Protein AF-A0AAC9NQL3-F1 (afdb_monomer)

Solvent-accessible surface area (backbone atoms only — not comparable to full-atom values): 7525 Å² total; per-residue (Å²): 108,69,46,37,51,50,17,31,51,52,12,33,59,55,26,59,35,86,86,59,52,66,35,60,54,32,34,53,53,10,52,53,28,34,52,53,14,50,46,35,60,66,48,45,61,76,47,61,67,71,60,24,43,52,47,30,54,54,48,52,54,40,46,38,38,24,41,48,29,20,49,53,27,19,50,56,29,29,45,67,63,67,70,52,93,69,80,57,70,66,57,55,50,50,44,51,60,34,38,56,57,32,54,49,45,68,77,28,45,55,37,83,81,84,37,102,52,75,59,57,40,60,58,28,31,47,52,52,18,52,49,29,36,55,45,10,51,49,30,35,50,54,13,52,56,48,56,78,74,106

Foldseek 3Di:
DVLLVVLLVLLQVQLQDPVPDPLNVLLVLLVVLLVVLCCLLPPVLVDDQVSLVVCLAPVLVSLLSNLQNNLVNNVVNNCVNVVDPDDDVLSVLSNCLSNVVSVCSVCDLSYPDVDPDHDRSSVSSNVSSVSSNVSSVSSNVSSVVSVVVD

Sequence (150 aa):
MLTAFIGGITGYVFGNNEQLKFYKLLNLFGLLYDFIAVILLSYVILVKTNIQNTVAHYLSLSFVTFTTMFPASFHMSFSLSSGKSQLESSIYAFILISIAPAIYVYTSPVLEPLSFKSYSPSTRIKILGTLLLLVGFAFQIVAAVSDLGS

pLDDT: mean 77.95, std 8.88, range [50.41, 91.81]

Organism: NCBI:txid314275

Secondary structure (DSSP, 8-state):
-HHHHHHHHHHHHHHT-TTS-HHHHHHHHHHHHHHHHHHHHHTGGGS-HHHHHHHHHHHHHHHHHHHHHHHHHHHHHHHHHH--SS--HHHHHHHHHHHHHHHHHHHSTTSTTTSSS---HHHHHHHHHHHHHHHHHHHHHHHHHHHHT-

Radius of gyration: 16.12 Å; Cα contacts (8 Å, |Δi|>4): 188; chains: 1; bounding box: 39×26×45 Å

Nearest PDB structures (foldseek):
  4u9l-assembly1_A  TM=3.109E-01  e=3.561E+00  Thermus thermophilus HB8
  7p5j-assembly1_B  TM=3.361E-01  e=7.635E+00  Homo sapiens

Structure (mmCIF, N/CA/C/O backbone):
data_AF-A0AAC9NQL3-F1
#
_entry.id   AF-A0AAC9NQL3-F1
#
loop_
_atom_site.group_PDB
_atom_site.id
_atom_site.type_symbol
_atom_site.label_atom_id
_atom_site.label_alt_id
_atom_site.label_comp_id
_atom_site.label_asym_id
_atom_site.label_entity_id
_atom_site.label_seq_id
_atom_site.pdbx_PDB_ins_code
_atom_site.Cartn_x
_atom_site.Cartn_y
_atom_site.Cartn_z
_atom_site.occupancy
_atom_site.B_iso_or_equiv
_atom_site.auth_seq_id
_atom_site.auth_comp_id
_atom_site.auth_asym_id
_atom_site.auth_atom_id
_atom_site.pdbx_PDB_model_num
ATOM 1 N N . MET A 1 1 ? 8.827 1.258 12.756 1.00 61.03 1 MET A N 1
ATOM 2 C CA . MET A 1 1 ? 10.187 0.827 12.353 1.00 61.03 1 MET A CA 1
ATOM 3 C C . MET A 1 1 ? 10.167 -0.450 11.522 1.00 61.03 1 MET A C 1
ATOM 5 O O . MET A 1 1 ? 10.647 -0.395 10.401 1.00 61.03 1 MET A O 1
ATOM 9 N N . LEU A 1 2 ? 9.563 -1.552 11.991 1.00 80.56 2 LEU A N 1
ATOM 10 C CA . LEU A 1 2 ? 9.506 -2.808 11.223 1.00 80.56 2 LEU A CA 1
ATOM 11 C C . LEU A 1 2 ? 8.867 -2.644 9.831 1.00 80.56 2 LEU A C 1
ATOM 13 O O . LEU A 1 2 ? 9.442 -3.066 8.839 1.00 80.56 2 LEU A O 1
ATOM 17 N N . THR A 1 3 ? 7.725 -1.962 9.731 1.00 80.31 3 THR A N 1
ATOM 18 C CA . THR A 1 3 ? 7.033 -1.737 8.450 1.00 80.31 3 THR A CA 1
ATOM 19 C C . THR A 1 3 ? 7.823 -0.870 7.475 1.00 80.31 3 THR A C 1
ATOM 21 O O . THR A 1 3 ? 7.790 -1.117 6.274 1.00 80.31 3 THR A O 1
ATOM 24 N N . ALA A 1 4 ? 8.564 0.116 7.988 1.00 77.69 4 ALA A N 1
ATOM 25 C CA . ALA A 1 4 ? 9.455 0.944 7.176 1.00 77.69 4 ALA A CA 1
ATOM 26 C C . ALA A 1 4 ? 10.618 0.118 6.624 1.00 77.69 4 ALA A C 1
ATOM 28 O O . ALA A 1 4 ? 10.931 0.210 5.444 1.00 77.69 4 ALA A O 1
ATOM 29 N N . PHE A 1 5 ? 11.212 -0.726 7.469 1.00 81.81 5 PHE A N 1
ATOM 30 C CA . PHE A 1 5 ? 12.289 -1.630 7.082 1.00 81.81 5 PHE A CA 1
ATOM 31 C C . PHE A 1 5 ? 11.827 -2.650 6.034 1.00 81.81 5 PHE A C 1
ATOM 33 O O . PHE A 1 5 ? 12.489 -2.817 5.014 1.00 81.81 5 PHE A O 1
ATOM 40 N N . ILE A 1 6 ? 10.652 -3.263 6.231 1.00 83.19 6 ILE A N 1
ATOM 41 C CA . ILE A 1 6 ? 10.045 -4.179 5.254 1.00 83.19 6 ILE A CA 1
ATOM 42 C C . ILE A 1 6 ? 9.778 -3.450 3.936 1.00 83.19 6 ILE A C 1
ATOM 44 O O . ILE A 1 6 ? 10.190 -3.944 2.891 1.00 83.19 6 ILE A O 1
ATOM 48 N N . GLY A 1 7 ? 9.137 -2.276 3.967 1.00 80.38 7 GLY A N 1
ATOM 49 C CA . GLY A 1 7 ? 8.884 -1.475 2.766 1.00 80.38 7 GLY A CA 1
ATOM 50 C C . GLY A 1 7 ? 10.174 -1.114 2.030 1.00 80.38 7 GLY A C 1
ATOM 51 O O . GLY A 1 7 ? 10.245 -1.273 0.814 1.00 80.38 7 GLY A O 1
ATOM 52 N N . GLY A 1 8 ? 11.213 -0.728 2.772 1.00 81.56 8 GLY A N 1
ATOM 53 C CA . GLY A 1 8 ? 12.511 -0.361 2.217 1.00 81.56 8 GLY A CA 1
ATOM 54 C C . GLY A 1 8 ? 13.243 -1.524 1.549 1.00 81.56 8 GLY A C 1
ATOM 55 O O . GLY A 1 8 ? 13.656 -1.407 0.397 1.00 81.56 8 GLY A O 1
ATOM 56 N N . ILE A 1 9 ? 13.344 -2.673 2.228 1.00 84.38 9 ILE A N 1
ATOM 57 C CA . ILE A 1 9 ? 13.949 -3.885 1.649 1.00 84.38 9 ILE A CA 1
ATOM 58 C C . ILE A 1 9 ? 13.158 -4.348 0.433 1.00 84.38 9 ILE A C 1
ATOM 60 O O . ILE A 1 9 ? 13.745 -4.648 -0.602 1.00 84.38 9 ILE A O 1
ATOM 64 N N . THR A 1 10 ? 11.831 -4.388 0.548 1.00 81.88 10 THR A N 1
ATOM 65 C CA . THR A 1 10 ? 10.953 -4.821 -0.541 1.00 81.88 10 THR A CA 1
ATOM 66 C C . THR A 1 10 ? 11.162 -3.924 -1.761 1.00 81.88 10 THR A C 1
ATOM 68 O O . THR A 1 10 ? 11.417 -4.426 -2.851 1.00 81.88 10 THR A O 1
ATOM 71 N N . GLY A 1 11 ? 11.155 -2.600 -1.576 1.00 80.62 11 GLY A N 1
ATOM 72 C CA . GLY A 1 11 ? 11.405 -1.643 -2.652 1.00 80.62 11 GLY A CA 1
ATOM 73 C C . GLY A 1 11 ? 12.778 -1.835 -3.293 1.00 80.62 11 GLY A C 1
ATOM 74 O O . GLY A 1 11 ? 12.870 -1.929 -4.513 1.00 80.62 11 GLY A O 1
ATOM 75 N N . TYR A 1 12 ? 13.828 -1.983 -2.483 1.00 83.06 12 TYR A N 1
ATOM 76 C CA . TYR A 1 12 ? 15.190 -2.204 -2.971 1.00 83.06 12 TYR A CA 1
ATOM 77 C C . TYR A 1 12 ? 15.328 -3.493 -3.797 1.00 83.06 12 TYR A C 1
ATOM 79 O O . TYR A 1 12 ? 15.828 -3.477 -4.920 1.00 83.06 12 TYR A O 1
ATOM 87 N N . VAL A 1 13 ? 14.835 -4.620 -3.274 1.00 83.81 13 VAL A N 1
ATOM 88 C CA . VAL A 1 13 ? 14.911 -5.918 -3.962 1.00 83.81 13 VAL A CA 1
ATOM 89 C C . VAL A 1 13 ? 14.164 -5.877 -5.293 1.00 83.81 13 VAL A C 1
ATOM 91 O O . VAL A 1 13 ? 14.688 -6.346 -6.303 1.00 83.81 13 VAL A O 1
ATOM 94 N N . PHE A 1 14 ? 12.963 -5.295 -5.318 1.00 77.50 14 PHE A N 1
ATOM 95 C CA . PHE A 1 14 ? 12.171 -5.223 -6.542 1.00 77.50 14 PHE A CA 1
ATOM 96 C C . PHE A 1 14 ? 12.712 -4.213 -7.557 1.00 77.50 14 PHE A C 1
ATOM 98 O O . PHE A 1 14 ? 12.653 -4.490 -8.750 1.00 77.50 14 PHE A O 1
ATOM 105 N N . GLY A 1 15 ? 13.276 -3.083 -7.122 1.00 75.06 15 GLY A N 1
ATOM 106 C CA . GLY A 1 15 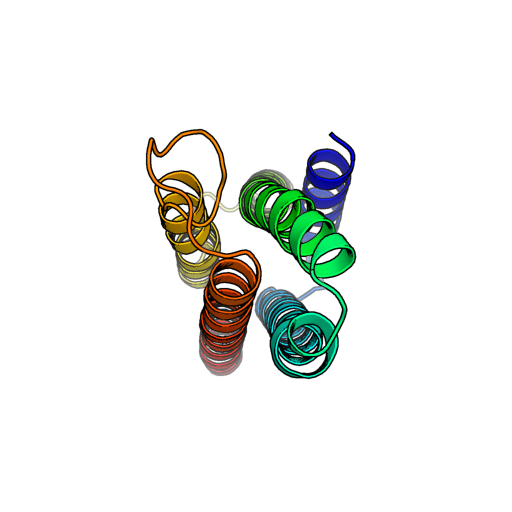? 13.873 -2.104 -8.036 1.00 75.06 15 GLY A CA 1
ATOM 107 C C . GLY A 1 15 ? 15.175 -2.586 -8.689 1.00 75.06 15 GLY A C 1
ATOM 108 O O . GLY A 1 15 ? 15.530 -2.114 -9.765 1.00 75.06 15 GLY A O 1
ATOM 109 N N . ASN A 1 16 ? 15.865 -3.562 -8.092 1.00 77.44 16 ASN A N 1
ATOM 110 C CA . ASN A 1 16 ? 17.045 -4.200 -8.693 1.00 77.44 16 ASN A CA 1
ATOM 111 C C . ASN A 1 16 ? 16.718 -5.372 -9.626 1.00 77.44 16 ASN A C 1
ATOM 113 O O . ASN A 1 16 ? 17.619 -5.903 -10.272 1.00 77.44 16 ASN A O 1
ATOM 117 N N . ASN A 1 17 ? 15.461 -5.813 -9.691 1.00 75.62 17 ASN A N 1
ATOM 118 C CA . ASN A 1 17 ? 15.088 -6.966 -10.497 1.00 75.62 17 ASN A CA 1
ATOM 119 C C . ASN A 1 17 ? 14.561 -6.536 -11.872 1.00 75.62 17 ASN A C 1
ATOM 121 O O . ASN A 1 17 ? 13.358 -6.372 -12.062 1.00 75.62 17 ASN A O 1
ATOM 125 N N . GLU A 1 18 ? 15.463 -6.414 -12.847 1.00 64.81 18 GLU A N 1
ATOM 126 C CA . GLU A 1 18 ? 15.125 -6.041 -14.230 1.00 64.81 18 GLU A CA 1
ATOM 127 C C . GLU A 1 18 ? 14.191 -7.044 -14.933 1.00 64.81 18 GLU A C 1
ATOM 129 O O . GLU A 1 18 ? 13.469 -6.679 -15.860 1.00 64.81 18 GLU A O 1
ATOM 134 N N . GLN A 1 19 ? 14.161 -8.308 -14.491 1.00 61.56 19 GLN A N 1
ATOM 135 C CA . GLN A 1 19 ? 13.279 -9.332 -15.067 1.00 61.56 19 GLN A CA 1
ATOM 136 C C . GLN A 1 19 ? 11.826 -9.184 -14.597 1.00 61.56 19 GLN A C 1
ATOM 138 O O . GLN A 1 19 ? 10.893 -9.679 -15.243 1.00 61.56 19 GLN A O 1
ATOM 143 N N . LEU A 1 20 ? 11.613 -8.515 -13.464 1.00 63.94 20 LEU A N 1
ATOM 144 C CA . LEU A 1 20 ? 10.295 -8.301 -12.895 1.00 63.94 20 LEU A CA 1
ATOM 145 C C . LEU A 1 20 ? 9.671 -7.080 -13.560 1.00 63.94 20 LEU A C 1
ATOM 147 O O . LEU A 1 20 ? 9.831 -5.944 -13.121 1.00 63.94 20 LEU A O 1
ATOM 151 N N . LYS A 1 21 ? 8.941 -7.338 -14.650 1.00 70.06 21 LYS A N 1
ATOM 152 C CA . LYS A 1 21 ? 8.195 -6.298 -15.359 1.00 70.06 21 LYS A CA 1
ATOM 153 C C . LYS A 1 21 ? 7.356 -5.494 -14.362 1.00 70.06 21 LYS A C 1
ATOM 155 O O . LYS A 1 21 ? 6.531 -6.060 -13.641 1.00 70.06 21 LYS A O 1
ATOM 160 N N . PHE A 1 22 ? 7.566 -4.182 -14.349 1.00 72.94 22 PHE A N 1
ATOM 161 C CA . PHE A 1 22 ? 7.013 -3.254 -13.364 1.00 72.94 22 PHE A CA 1
ATOM 162 C C . PHE A 1 22 ? 5.495 -3.399 -13.160 1.00 72.94 22 PHE A C 1
ATOM 164 O O . PHE A 1 22 ? 5.004 -3.407 -12.033 1.00 72.94 22 PHE A O 1
ATOM 171 N N . TYR A 1 23 ? 4.742 -3.623 -14.236 1.00 74.75 23 TYR A N 1
ATOM 172 C CA . TYR A 1 23 ? 3.295 -3.817 -14.158 1.00 74.75 23 TYR A CA 1
ATOM 173 C C . TYR A 1 23 ? 2.872 -5.078 -13.391 1.00 74.75 23 TYR A C 1
ATOM 175 O O . TYR A 1 23 ? 1.836 -5.075 -12.733 1.00 74.75 23 TYR A O 1
ATOM 183 N N . LYS A 1 24 ? 3.671 -6.155 -13.401 1.00 80.31 24 LYS A N 1
ATOM 184 C CA . LYS A 1 24 ? 3.374 -7.362 -12.611 1.00 80.31 24 LYS A CA 1
ATOM 185 C C . LYS A 1 24 ? 3.475 -7.071 -11.119 1.00 80.31 24 LYS A C 1
ATOM 187 O O . LYS A 1 24 ? 2.679 -7.588 -10.338 1.00 80.31 24 LYS A O 1
ATOM 192 N N . LEU A 1 25 ? 4.430 -6.221 -10.742 1.00 77.75 25 LEU A N 1
ATOM 193 C CA . LEU A 1 25 ? 4.607 -5.767 -9.370 1.00 77.75 25 LEU A CA 1
ATOM 194 C C . LEU A 1 25 ? 3.410 -4.926 -8.917 1.00 77.75 25 LEU A C 1
ATOM 196 O O . LEU A 1 25 ? 2.837 -5.197 -7.866 1.00 77.75 25 LEU A O 1
ATOM 200 N N . LEU A 1 26 ? 2.987 -3.966 -9.745 1.00 78.50 26 LEU A N 1
ATOM 201 C CA . LEU A 1 26 ? 1.784 -3.171 -9.492 1.00 78.50 26 LEU A CA 1
ATOM 202 C C . LEU A 1 26 ? 0.543 -4.045 -9.319 1.00 78.50 26 LEU A C 1
ATOM 204 O O . LEU A 1 26 ? -0.203 -3.867 -8.360 1.00 78.50 26 LEU A O 1
ATOM 208 N N . ASN A 1 27 ? 0.358 -5.026 -10.201 1.00 85.75 27 ASN A N 1
ATOM 209 C CA . ASN A 1 27 ? -0.777 -5.935 -10.126 1.00 85.75 27 ASN A CA 1
ATOM 210 C C . ASN A 1 27 ? -0.780 -6.750 -8.819 1.00 85.75 27 ASN A C 1
ATOM 212 O O . ASN A 1 27 ? -1.813 -6.874 -8.162 1.00 85.75 27 ASN A O 1
ATOM 216 N N . LEU A 1 28 ? 0.386 -7.257 -8.399 1.00 84.94 28 LEU A N 1
ATOM 217 C CA . LEU A 1 28 ? 0.540 -7.980 -7.135 1.00 84.94 28 LEU A CA 1
ATOM 218 C C . LEU A 1 28 ? 0.198 -7.099 -5.925 1.00 84.94 28 LEU A C 1
ATOM 220 O O . LEU A 1 28 ? -0.540 -7.533 -5.041 1.00 84.94 28 LEU A O 1
ATOM 224 N N . PHE A 1 29 ? 0.707 -5.866 -5.882 1.00 82.12 29 PHE A N 1
ATOM 225 C CA . PHE A 1 29 ? 0.384 -4.934 -4.799 1.00 82.12 29 PHE A CA 1
ATOM 226 C C . PHE A 1 29 ? -1.088 -4.552 -4.784 1.00 82.12 29 PHE A C 1
ATOM 228 O O . PHE A 1 29 ? -1.679 -4.479 -3.707 1.00 82.12 29 PHE A O 1
ATOM 235 N N . GLY A 1 30 ? -1.684 -4.380 -5.963 1.00 87.00 30 GLY A N 1
ATOM 236 C CA . GLY A 1 30 ? -3.108 -4.133 -6.089 1.00 87.00 30 GLY A CA 1
ATOM 237 C C . GLY A 1 30 ? -3.940 -5.238 -5.443 1.00 87.00 30 GLY A C 1
ATOM 238 O O . GLY A 1 30 ? -4.745 -4.975 -4.554 1.00 87.00 30 GLY A O 1
ATOM 239 N N . LEU A 1 31 ? -3.648 -6.493 -5.799 1.00 89.06 31 LEU A N 1
ATOM 240 C CA . LEU A 1 31 ? -4.300 -7.671 -5.219 1.00 89.06 31 LEU A CA 1
ATOM 241 C C . LE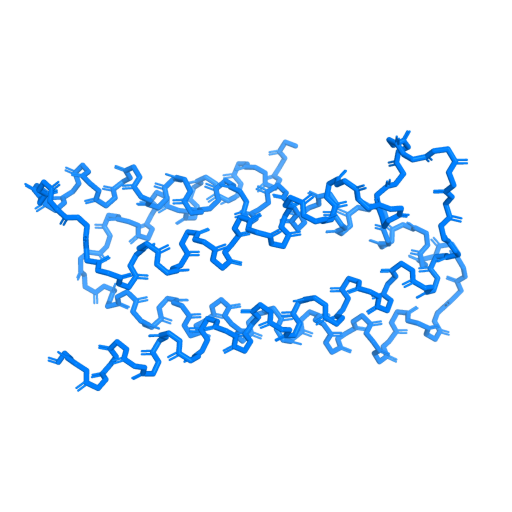U A 1 31 ? -4.103 -7.785 -3.701 1.00 89.06 31 LEU A C 1
ATOM 243 O O . LEU A 1 31 ? -5.038 -8.135 -2.982 1.00 89.06 31 LEU A O 1
ATOM 247 N N . LEU A 1 32 ? -2.902 -7.491 -3.194 1.00 87.31 32 LEU A N 1
ATOM 248 C CA . LEU A 1 32 ? -2.639 -7.511 -1.754 1.00 87.31 32 LEU A CA 1
ATOM 249 C C . LEU A 1 32 ? -3.475 -6.466 -1.009 1.00 87.31 32 LEU A C 1
ATOM 251 O O . LEU A 1 32 ? -3.989 -6.755 0.072 1.00 87.31 32 LEU A O 1
ATOM 255 N N . TYR A 1 33 ? -3.624 -5.264 -1.570 1.00 87.75 33 TYR A N 1
ATOM 256 C CA . TYR A 1 33 ? -4.419 -4.205 -0.949 1.00 87.75 33 TYR A CA 1
ATOM 257 C C . TYR A 1 33 ? -5.899 -4.558 -0.947 1.00 87.75 33 TYR A C 1
ATOM 259 O O . TYR A 1 33 ? -6.540 -4.437 0.099 1.00 87.75 33 TYR A O 1
ATOM 267 N N . ASP A 1 34 ? -6.407 -5.093 -2.056 1.00 89.44 34 ASP A N 1
ATOM 268 C CA . ASP A 1 34 ? -7.786 -5.563 -2.144 1.00 89.44 34 ASP A CA 1
ATOM 269 C C . ASP A 1 34 ? -8.059 -6.688 -1.141 1.00 89.44 34 ASP A C 1
ATOM 271 O O . ASP A 1 34 ? -9.058 -6.662 -0.423 1.00 89.44 34 ASP A O 1
ATOM 275 N N . PHE A 1 35 ? -7.140 -7.648 -1.015 1.00 90.38 35 PHE A N 1
ATOM 276 C CA . PHE A 1 35 ? -7.266 -8.750 -0.063 1.00 90.38 35 PHE A CA 1
ATOM 277 C C . PHE A 1 35 ? -7.329 -8.259 1.391 1.00 90.38 35 PHE A C 1
ATOM 279 O O . PHE A 1 35 ? -8.225 -8.647 2.146 1.00 90.38 35 PHE A O 1
ATOM 286 N N . ILE A 1 36 ? -6.415 -7.367 1.787 1.00 87.88 36 ILE A N 1
ATOM 287 C CA . ILE A 1 36 ? -6.419 -6.774 3.133 1.00 87.88 36 ILE A CA 1
ATOM 288 C C . ILE A 1 36 ? -7.707 -5.977 3.352 1.00 87.88 36 ILE A C 1
ATOM 290 O O . ILE A 1 36 ? -8.317 -6.072 4.420 1.00 87.88 36 ILE A O 1
ATOM 294 N N . ALA A 1 37 ? -8.157 -5.221 2.352 1.00 89.44 37 ALA A N 1
ATOM 295 C CA . ALA A 1 37 ? -9.390 -4.460 2.445 1.00 89.44 37 ALA A CA 1
ATOM 296 C C . ALA A 1 37 ? -10.620 -5.347 2.643 1.00 89.44 37 ALA A C 1
ATOM 298 O O . ALA A 1 37 ? -11.458 -5.047 3.493 1.00 89.44 37 ALA A O 1
ATOM 299 N N . VAL A 1 38 ? -10.712 -6.464 1.919 1.00 91.81 38 VAL A N 1
ATOM 300 C CA . VAL A 1 38 ? -11.788 -7.444 2.097 1.00 91.81 38 VAL A CA 1
ATOM 301 C C . VAL A 1 38 ? -11.777 -7.992 3.521 1.00 91.81 38 VAL A C 1
ATOM 303 O O . VAL A 1 38 ? -12.836 -8.059 4.141 1.00 91.81 38 VAL A O 1
ATOM 306 N N . ILE A 1 39 ? -10.612 -8.309 4.097 1.00 87.75 39 ILE A N 1
ATOM 307 C CA . ILE A 1 39 ? -10.514 -8.744 5.502 1.00 87.75 39 ILE A CA 1
ATOM 308 C C . ILE A 1 39 ? -11.003 -7.646 6.454 1.00 87.75 39 ILE A C 1
ATOM 310 O O . ILE A 1 39 ? -11.768 -7.920 7.382 1.00 87.75 39 ILE A O 1
ATOM 314 N N . LEU A 1 40 ? -10.596 -6.395 6.232 1.00 86.94 40 LEU A N 1
ATOM 315 C CA . LEU A 1 40 ? -11.005 -5.275 7.077 1.00 86.94 40 LEU A CA 1
ATOM 316 C C . LEU A 1 40 ? -12.514 -5.059 7.050 1.00 86.94 40 LEU A C 1
ATOM 318 O O . LEU A 1 40 ? -13.139 -4.932 8.105 1.00 86.94 40 LEU A O 1
ATOM 322 N N . LEU A 1 41 ? -13.088 -5.029 5.849 1.00 89.31 41 LEU A N 1
ATOM 323 C CA . LEU A 1 41 ? -14.489 -4.700 5.635 1.00 89.31 41 LEU A CA 1
ATOM 324 C C . LEU A 1 41 ? -15.430 -5.862 5.972 1.00 89.31 41 LEU A C 1
ATOM 326 O O . LEU A 1 41 ? -16.549 -5.616 6.415 1.00 89.31 41 LEU A O 1
ATOM 330 N N . SER A 1 42 ? -14.994 -7.112 5.797 1.00 87.88 42 SER A N 1
ATOM 331 C CA . SER A 1 42 ? -15.836 -8.288 6.055 1.00 87.88 42 SER A CA 1
ATOM 332 C C . SER A 1 42 ? -15.678 -8.843 7.470 1.00 87.88 42 SER A C 1
ATOM 334 O O . SER A 1 42 ? -16.674 -9.171 8.107 1.00 87.88 42 SER A O 1
ATOM 336 N N . TYR A 1 43 ? -14.449 -8.926 7.989 1.00 83.44 43 TYR A N 1
ATOM 337 C CA . TYR A 1 43 ? -14.173 -9.579 9.265 1.00 83.44 43 TYR A CA 1
ATOM 338 C C . TYR A 1 43 ? -14.003 -8.565 10.391 1.00 83.44 43 TYR A C 1
ATOM 340 O O . TYR A 1 43 ? -14.749 -8.593 11.365 1.00 83.44 43 TYR A O 1
ATOM 348 N N . VAL A 1 44 ? -13.066 -7.623 10.265 1.00 79.44 44 VAL A N 1
ATOM 349 C CA . VAL A 1 44 ? -12.669 -6.762 11.396 1.00 79.44 44 VAL A CA 1
ATOM 350 C C . VAL A 1 44 ? -13.819 -5.869 11.880 1.00 79.44 44 VAL A C 1
ATOM 352 O O . VAL A 1 44 ? -13.961 -5.653 13.084 1.00 79.44 44 VAL A O 1
ATOM 355 N N . ILE A 1 45 ? -14.693 -5.413 10.977 1.00 80.44 45 ILE A N 1
ATOM 356 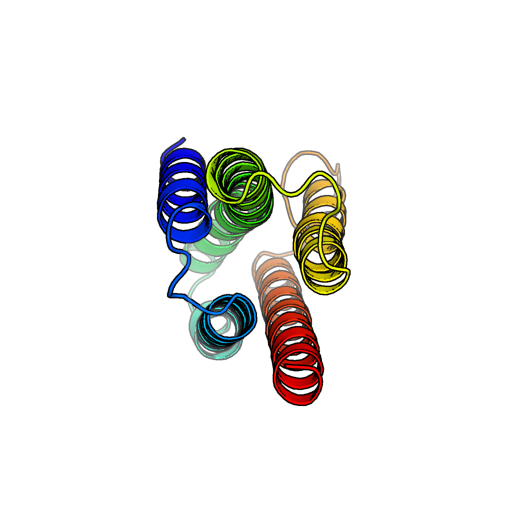C CA . ILE A 1 45 ? -15.891 -4.631 11.334 1.00 80.44 45 ILE A CA 1
ATOM 357 C C . ILE A 1 45 ? -16.862 -5.404 12.241 1.00 80.44 45 ILE A C 1
ATOM 359 O O . ILE A 1 45 ? -17.547 -4.781 13.052 1.00 80.44 45 ILE A O 1
ATOM 363 N N . LEU A 1 46 ? -16.924 -6.734 12.137 1.00 79.88 46 LEU A N 1
ATOM 364 C CA . LEU A 1 46 ? -17.837 -7.574 12.923 1.00 79.88 46 LEU A CA 1
ATOM 365 C C . LEU A 1 46 ? -17.269 -7.958 14.298 1.00 79.88 46 LEU A C 1
ATOM 367 O O . LEU A 1 46 ? -17.989 -8.473 15.152 1.00 79.88 46 LEU A O 1
ATOM 371 N N . VAL A 1 47 ? -15.977 -7.718 14.528 1.00 83.06 47 VAL A N 1
ATOM 372 C CA . VAL A 1 47 ? -15.273 -8.129 15.748 1.00 83.06 47 VAL A CA 1
ATOM 373 C C . VAL A 1 47 ? -15.411 -7.067 16.851 1.00 83.06 47 VAL A C 1
ATOM 375 O O . VAL A 1 47 ? -15.695 -5.901 16.587 1.00 83.06 47 VAL A O 1
ATOM 378 N N . LYS A 1 48 ? -15.194 -7.461 18.115 1.00 80.75 48 LYS A N 1
ATOM 379 C CA . LYS A 1 48 ? -15.202 -6.580 19.298 1.00 80.75 48 LYS A CA 1
ATOM 380 C C . LYS A 1 48 ? -14.349 -5.312 19.113 1.00 80.75 48 LYS A C 1
ATOM 382 O O . LYS A 1 48 ? -13.267 -5.342 18.525 1.00 80.75 48 LYS A O 1
ATOM 387 N N . THR A 1 49 ? -14.789 -4.220 19.739 1.00 80.06 49 THR A N 1
ATOM 388 C CA . THR A 1 49 ? -14.191 -2.872 19.675 1.00 80.06 49 THR A CA 1
ATOM 389 C C . THR A 1 49 ? -12.701 -2.805 20.028 1.00 80.06 49 THR A C 1
ATOM 391 O O . THR A 1 49 ? -11.985 -1.999 19.442 1.00 80.06 49 THR A O 1
ATOM 394 N N . ASN A 1 50 ? -12.195 -3.669 20.913 1.00 80.50 50 ASN A N 1
ATOM 395 C CA . ASN A 1 50 ? -10.760 -3.713 21.236 1.00 80.50 50 ASN A CA 1
ATOM 396 C C . ASN A 1 50 ? -9.898 -4.116 20.032 1.00 80.50 50 ASN A C 1
ATOM 398 O O . ASN A 1 50 ? -8.886 -3.477 19.764 1.00 80.50 50 ASN A O 1
ATOM 402 N N . ILE A 1 51 ? -10.323 -5.127 19.271 1.00 80.75 51 ILE A N 1
ATOM 403 C CA . ILE A 1 51 ? -9.606 -5.565 18.065 1.00 80.75 51 ILE A CA 1
ATOM 404 C C . ILE A 1 51 ? -9.729 -4.495 16.981 1.00 80.75 51 ILE A C 1
ATOM 406 O O . ILE A 1 51 ? -8.749 -4.197 16.303 1.00 80.75 51 ILE A O 1
ATOM 410 N N . GLN A 1 52 ? -10.896 -3.853 16.871 1.00 81.56 52 GLN A N 1
ATOM 411 C CA . GLN A 1 52 ? -11.081 -2.742 15.942 1.00 81.56 52 GLN A CA 1
ATOM 412 C C . GLN A 1 52 ? -10.122 -1.581 16.227 1.00 81.56 52 GLN A C 1
ATOM 414 O O . GLN A 1 52 ? -9.523 -1.047 15.302 1.00 81.56 52 GLN A O 1
ATOM 419 N N . ASN A 1 53 ? -9.938 -1.218 17.498 1.00 78.62 53 ASN A N 1
ATOM 420 C CA . ASN A 1 53 ? -8.997 -0.177 17.913 1.00 78.62 53 ASN A CA 1
ATOM 421 C C . ASN A 1 53 ? -7.555 -0.522 17.546 1.00 78.62 53 ASN A C 1
ATOM 423 O O . ASN A 1 53 ? -6.861 0.286 16.929 1.00 78.62 53 ASN A O 1
ATOM 427 N N . THR A 1 54 ? -7.115 -1.735 17.887 1.00 81.50 54 THR A N 1
ATOM 428 C CA . THR A 1 54 ? -5.765 -2.207 17.567 1.00 81.50 54 THR A CA 1
ATOM 429 C C . THR A 1 54 ? -5.531 -2.198 16.059 1.00 81.50 54 THR A C 1
ATOM 431 O O . THR A 1 54 ? -4.537 -1.644 15.594 1.00 81.50 54 THR A O 1
ATOM 434 N N . VAL A 1 55 ? -6.463 -2.747 15.277 1.00 81.81 55 VAL A N 1
ATOM 435 C CA . VAL A 1 55 ? -6.336 -2.786 13.817 1.00 81.81 55 VAL A CA 1
ATOM 436 C C . VAL A 1 55 ? -6.369 -1.377 13.230 1.00 81.81 55 VAL A C 1
ATOM 438 O O . VAL A 1 55 ? -5.482 -1.031 12.459 1.00 81.81 55 VAL A O 1
ATOM 441 N N . ALA A 1 56 ? -7.322 -0.531 13.627 1.00 79.38 5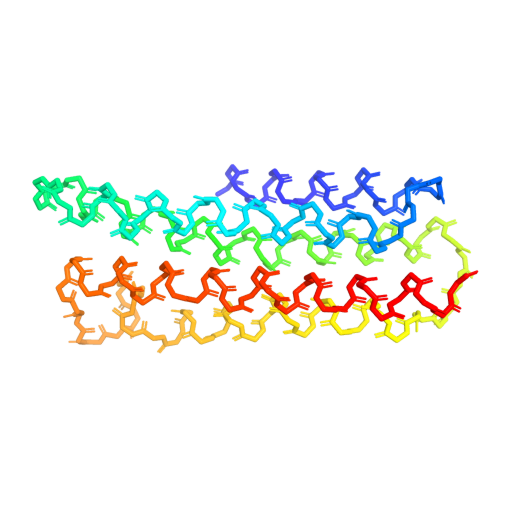6 ALA A N 1
ATOM 442 C CA . ALA A 1 56 ? -7.424 0.837 13.128 1.00 79.38 56 ALA A CA 1
ATOM 443 C C . ALA A 1 56 ? -6.142 1.639 13.381 1.00 79.38 56 ALA A C 1
ATOM 445 O O . ALA A 1 56 ? -5.711 2.379 12.501 1.00 79.38 56 ALA A O 1
ATOM 446 N N . HIS A 1 57 ? -5.518 1.487 14.551 1.00 78.44 57 HIS A N 1
ATOM 447 C CA . HIS A 1 57 ? -4.314 2.231 14.907 1.00 78.44 57 HIS A CA 1
ATOM 448 C C . HIS A 1 57 ? -3.053 1.671 14.229 1.00 78.44 57 HIS A C 1
ATOM 450 O O . HIS A 1 57 ? -2.347 2.398 13.532 1.00 78.44 57 HIS A O 1
ATOM 456 N N . TYR A 1 58 ? -2.771 0.374 14.376 1.00 81.12 58 TYR A N 1
ATOM 457 C CA . TYR A 1 58 ? -1.532 -0.202 13.847 1.00 81.12 58 TYR A CA 1
ATOM 458 C C . TYR A 1 58 ? -1.550 -0.370 12.335 1.00 81.12 58 TYR A C 1
ATOM 460 O O . TYR A 1 58 ? -0.512 -0.186 11.697 1.00 81.12 58 TYR A O 1
ATOM 468 N N . LEU A 1 59 ? -2.698 -0.711 11.747 1.00 79.88 59 LEU A N 1
ATOM 469 C CA . LEU A 1 59 ? -2.775 -0.952 10.313 1.00 79.88 59 LEU A CA 1
ATOM 470 C C . LEU A 1 59 ? -2.737 0.348 9.516 1.00 79.88 59 LEU A C 1
ATOM 472 O O . LEU A 1 59 ? -2.082 0.376 8.485 1.00 79.88 59 LEU A O 1
ATOM 476 N N . SER A 1 60 ? -3.363 1.427 9.996 1.00 75.75 60 SER A N 1
ATOM 477 C CA . SER A 1 60 ? -3.278 2.734 9.325 1.00 75.75 60 SER A CA 1
ATOM 478 C C . SER A 1 60 ? -1.844 3.267 9.316 1.00 75.75 60 SER A C 1
ATOM 480 O O . SER A 1 60 ? -1.344 3.664 8.265 1.00 75.75 60 SER A O 1
ATOM 482 N N . LEU A 1 61 ? -1.141 3.187 10.451 1.00 78.75 61 LEU A N 1
ATOM 483 C CA . LEU A 1 61 ? 0.267 3.574 10.537 1.00 78.75 61 LEU A CA 1
ATOM 484 C C . LEU A 1 61 ? 1.157 2.676 9.669 1.00 78.75 61 LEU A C 1
ATOM 486 O O . LEU A 1 61 ? 2.053 3.162 8.977 1.00 78.75 61 LEU A O 1
ATOM 490 N N . SER A 1 62 ? 0.903 1.365 9.691 1.00 81.25 62 SER A N 1
ATOM 491 C CA . SER A 1 62 ? 1.635 0.388 8.882 1.00 81.25 62 SER A CA 1
ATOM 492 C C . SER A 1 62 ? 1.427 0.622 7.393 1.00 81.25 62 SER A C 1
ATOM 494 O O . SER A 1 62 ? 2.404 0.612 6.650 1.00 81.25 62 SER A O 1
ATOM 496 N N . PHE A 1 63 ? 0.188 0.895 6.984 1.00 79.62 63 PHE A N 1
ATOM 497 C CA . PHE A 1 63 ? -0.178 1.247 5.621 1.00 79.62 63 PHE A CA 1
ATOM 498 C C . PHE A 1 63 ? 0.583 2.489 5.172 1.00 79.62 63 PHE A C 1
ATOM 500 O O . PHE A 1 63 ? 1.396 2.367 4.269 1.00 79.62 63 PHE A O 1
ATOM 507 N N . VAL A 1 64 ? 0.426 3.622 5.869 1.00 77.00 64 VAL A N 1
ATOM 508 C CA . VAL A 1 64 ? 1.089 4.895 5.522 1.00 77.00 64 VAL A CA 1
ATOM 509 C C . VAL A 1 64 ? 2.604 4.736 5.431 1.00 77.00 64 VAL A C 1
ATOM 511 O O . VAL A 1 64 ? 3.238 5.220 4.492 1.00 77.00 64 VAL A O 1
ATOM 514 N N . THR A 1 65 ? 3.199 4.034 6.396 1.00 80.19 65 THR A N 1
ATOM 515 C CA . THR A 1 65 ? 4.645 3.799 6.413 1.00 80.19 65 THR A CA 1
ATOM 516 C C . THR A 1 65 ? 5.077 2.958 5.213 1.00 80.19 65 THR A C 1
ATOM 518 O O . THR A 1 65 ? 6.052 3.297 4.546 1.00 80.19 65 THR A O 1
ATOM 521 N N . PHE A 1 66 ? 4.353 1.877 4.916 1.00 80.25 66 PHE A N 1
ATOM 522 C CA . PHE A 1 66 ? 4.671 0.990 3.803 1.00 80.25 66 PHE A CA 1
ATOM 523 C C . PHE A 1 66 ? 4.469 1.682 2.450 1.00 80.25 66 PHE A C 1
ATOM 525 O O . PHE A 1 66 ? 5.390 1.680 1.639 1.00 80.25 66 PHE A O 1
ATOM 532 N N . THR A 1 67 ? 3.327 2.340 2.225 1.00 77.38 67 THR A N 1
ATOM 533 C CA . THR A 1 67 ? 3.011 3.073 0.985 1.00 77.38 67 THR A CA 1
ATOM 534 C C . THR A 1 67 ? 3.937 4.248 0.719 1.00 77.38 67 THR A C 1
ATOM 536 O O . THR A 1 67 ? 3.993 4.720 -0.407 1.00 77.38 67 THR A O 1
ATOM 539 N N . THR A 1 68 ? 4.662 4.736 1.725 1.00 76.12 68 THR A N 1
ATOM 540 C CA . THR A 1 68 ? 5.660 5.797 1.535 1.00 76.12 68 THR A CA 1
ATOM 541 C C . THR A 1 68 ? 7.053 5.213 1.304 1.00 76.12 68 THR A C 1
ATOM 543 O O . THR A 1 68 ? 7.756 5.624 0.383 1.00 76.12 68 THR A O 1
ATOM 546 N N . MET A 1 69 ? 7.455 4.226 2.113 1.00 81.19 69 MET A N 1
ATOM 547 C CA . MET A 1 69 ? 8.806 3.655 2.056 1.00 81.19 69 MET A CA 1
ATOM 548 C C . MET A 1 69 ? 9.015 2.761 0.838 1.00 81.19 69 MET A C 1
ATOM 550 O O . MET A 1 69 ? 10.067 2.828 0.208 1.00 81.19 69 MET A O 1
ATOM 554 N N . PHE A 1 70 ? 8.020 1.949 0.480 1.00 82.12 70 PHE A N 1
ATOM 555 C CA . PHE A 1 70 ? 8.140 1.030 -0.645 1.00 82.12 70 PHE A CA 1
ATOM 556 C C . PHE A 1 70 ? 8.384 1.760 -1.979 1.00 82.12 70 PHE A C 1
ATOM 558 O O . PHE A 1 70 ? 9.395 1.459 -2.618 1.00 82.12 70 PHE A O 1
ATOM 565 N N . PRO A 1 71 ? 7.570 2.755 -2.392 1.00 75.31 71 PRO A N 1
ATOM 566 C CA . PRO A 1 71 ? 7.814 3.463 -3.645 1.00 75.31 71 PRO A CA 1
ATOM 567 C C . PRO A 1 71 ? 9.124 4.243 -3.652 1.00 75.31 71 PRO A C 1
ATOM 569 O O . PRO A 1 71 ? 9.808 4.266 -4.671 1.00 75.31 71 PRO A O 1
ATOM 572 N N . ALA A 1 72 ? 9.492 4.851 -2.520 1.00 77.56 72 ALA A N 1
ATOM 573 C CA . ALA A 1 72 ? 10.735 5.604 -2.398 1.00 77.56 72 ALA A CA 1
ATOM 574 C C . ALA A 1 72 ? 11.963 4.701 -2.596 1.00 77.56 72 ALA A C 1
ATOM 576 O O . ALA A 1 72 ? 12.852 5.020 -3.387 1.00 77.56 72 ALA A O 1
ATOM 577 N N . SER A 1 73 ? 11.995 3.547 -1.924 1.00 80.94 73 SER A N 1
ATOM 578 C CA . SER A 1 73 ? 13.092 2.587 -2.063 1.00 80.94 73 SER A CA 1
ATOM 579 C C . SER A 1 73 ? 13.094 1.891 -3.421 1.00 80.94 73 SER A C 1
ATOM 581 O O . SER A 1 73 ? 14.168 1.676 -3.976 1.00 80.94 73 SER A O 1
ATOM 583 N N . PHE A 1 74 ? 11.919 1.599 -3.988 1.00 79.88 74 PHE A N 1
ATOM 584 C CA . PHE A 1 74 ? 11.799 1.080 -5.350 1.00 79.88 74 PHE A CA 1
ATOM 585 C C . PHE A 1 74 ? 12.391 2.051 -6.370 1.00 79.88 74 PHE A C 1
ATOM 587 O O . PHE A 1 74 ? 13.262 1.666 -7.144 1.00 79.88 74 PHE A O 1
ATOM 594 N N . HIS A 1 75 ? 11.972 3.317 -6.327 1.00 77.06 75 HIS A N 1
ATOM 595 C CA . HIS A 1 75 ? 12.463 4.361 -7.220 1.00 77.06 75 HIS A CA 1
ATOM 596 C C . HIS A 1 75 ? 13.980 4.513 -7.119 1.00 77.06 75 HIS A C 1
ATOM 598 O O . HIS A 1 75 ? 14.674 4.463 -8.128 1.00 77.06 75 HIS A O 1
ATOM 604 N N . MET A 1 76 ? 14.504 4.665 -5.898 1.00 78.00 76 MET A N 1
ATOM 605 C CA . MET A 1 76 ? 15.941 4.819 -5.676 1.00 78.00 76 MET A CA 1
ATOM 606 C C . MET A 1 76 ? 16.728 3.639 -6.252 1.00 78.00 76 MET A C 1
ATOM 608 O O . MET A 1 76 ? 17.718 3.845 -6.947 1.00 78.00 76 MET A O 1
ATOM 612 N N . SER A 1 77 ? 16.276 2.411 -5.996 1.00 81.19 77 SER A N 1
ATOM 613 C CA . SER A 1 77 ? 16.965 1.216 -6.476 1.00 81.19 77 SER A CA 1
ATOM 614 C C . SER A 1 77 ? 16.872 1.064 -7.991 1.00 81.19 77 SER A C 1
ATOM 616 O O . SER A 1 77 ? 17.882 0.796 -8.628 1.00 81.19 77 SER A O 1
ATOM 618 N N . PHE A 1 78 ? 15.698 1.309 -8.575 1.00 76.31 78 PHE A N 1
ATOM 619 C CA . PHE A 1 78 ? 15.481 1.252 -10.020 1.00 76.31 78 PHE A CA 1
ATOM 620 C C . PHE A 1 78 ? 16.307 2.297 -10.778 1.00 76.31 78 PHE A C 1
ATOM 622 O O . PHE A 1 78 ? 16.884 2.000 -11.823 1.00 76.31 78 PHE A O 1
ATOM 629 N N . SER A 1 79 ? 16.408 3.523 -10.257 1.00 74.56 79 SER A N 1
ATOM 630 C CA . SER A 1 79 ? 17.261 4.562 -10.847 1.00 74.56 79 SER A CA 1
ATOM 631 C C . SER A 1 79 ? 18.745 4.196 -10.785 1.00 74.56 79 SER A C 1
ATOM 633 O O . SER A 1 79 ? 19.485 4.506 -11.715 1.00 74.56 79 SER A O 1
ATOM 635 N N . LEU A 1 80 ? 19.183 3.532 -9.710 1.00 77.81 80 LEU A N 1
ATOM 636 C CA . LEU A 1 80 ? 20.568 3.078 -9.561 1.00 77.81 80 LEU A CA 1
ATOM 637 C C . LEU A 1 80 ? 20.894 1.872 -10.453 1.00 77.81 80 LEU A C 1
ATOM 639 O O . LEU A 1 80 ? 22.010 1.796 -10.960 1.00 77.81 80 LEU A O 1
ATOM 643 N N . SER A 1 81 ? 19.952 0.944 -10.643 1.00 75.69 81 SER A N 1
ATOM 644 C CA . SER A 1 81 ? 20.156 -0.290 -11.414 1.00 75.69 81 SER A CA 1
ATOM 645 C C . SER A 1 81 ? 20.027 -0.079 -12.923 1.00 75.69 81 SER A C 1
ATOM 647 O O . SER A 1 81 ? 20.887 -0.521 -13.676 1.00 75.69 81 SER A O 1
ATOM 649 N N . SER A 1 82 ? 18.994 0.641 -13.371 1.00 70.06 82 SER A N 1
ATOM 650 C CA . SER A 1 82 ? 18.663 0.759 -14.799 1.00 70.06 82 SER A CA 1
ATOM 651 C C . SER A 1 82 ? 19.535 1.751 -15.574 1.00 70.06 82 SER A C 1
ATOM 653 O O . SER A 1 82 ? 19.510 1.758 -16.805 1.00 70.06 82 SER A O 1
ATOM 655 N N . GLY A 1 83 ? 20.247 2.653 -14.885 1.00 63.31 83 GLY A N 1
ATOM 656 C CA . GLY A 1 83 ? 21.030 3.728 -15.510 1.00 63.31 83 GLY A CA 1
ATOM 657 C C . GLY A 1 83 ? 20.204 4.722 -16.346 1.00 63.31 83 GLY A C 1
ATOM 658 O O . GLY A 1 83 ? 20.778 5.588 -17.010 1.00 63.31 83 GLY A O 1
ATOM 659 N N . LYS A 1 84 ? 18.865 4.623 -16.336 1.00 64.56 84 LYS A N 1
ATOM 660 C CA . LYS A 1 84 ? 17.960 5.514 -17.072 1.00 64.56 84 LYS A CA 1
ATOM 661 C C . LYS A 1 84 ? 17.764 6.818 -16.292 1.00 64.56 84 LYS A C 1
ATOM 663 O O . LYS A 1 84 ? 17.363 6.805 -15.132 1.00 64.56 84 LYS A O 1
ATOM 668 N N . SER A 1 85 ? 17.995 7.957 -16.948 1.00 51.97 85 SER A N 1
ATOM 669 C CA . SER A 1 85 ? 17.781 9.290 -16.357 1.00 51.97 85 SER A CA 1
ATOM 670 C C . SER A 1 85 ? 16.311 9.724 -16.335 1.00 51.97 85 SER A C 1
ATOM 672 O O . SER A 1 85 ? 15.946 10.618 -15.573 1.00 51.97 85 SER A O 1
ATOM 674 N N . GLN A 1 86 ? 15.466 9.100 -17.162 1.00 54.22 86 GLN A N 1
ATOM 675 C CA . GLN A 1 86 ? 14.032 9.364 -17.233 1.00 54.22 86 GLN A CA 1
ATOM 676 C C . GLN A 1 86 ? 13.250 8.170 -16.704 1.00 54.22 86 GLN A C 1
ATOM 678 O O . GLN A 1 86 ? 13.418 7.040 -17.165 1.00 54.22 86 GLN A O 1
ATOM 683 N N . LEU A 1 87 ? 12.376 8.446 -15.741 1.00 62.53 87 LEU A N 1
ATOM 684 C CA . LEU A 1 87 ? 11.418 7.471 -15.255 1.00 62.53 87 LEU A CA 1
ATOM 685 C C . LEU A 1 87 ? 10.286 7.290 -16.256 1.00 62.53 87 LEU A C 1
ATOM 687 O O . LEU A 1 87 ? 9.721 8.258 -16.766 1.00 62.53 87 LEU A O 1
ATOM 691 N N . GLU A 1 88 ? 9.936 6.031 -16.495 1.00 70.88 88 GLU A N 1
ATOM 692 C CA . GLU A 1 88 ? 8.749 5.678 -17.261 1.00 70.88 88 GLU A CA 1
ATOM 693 C C . GLU A 1 88 ? 7.504 6.257 -16.567 1.00 70.88 88 GLU A C 1
ATOM 695 O O . GLU A 1 88 ? 7.406 6.294 -15.337 1.00 70.88 88 GLU A O 1
ATOM 700 N N . SER A 1 89 ? 6.541 6.737 -17.357 1.00 69.00 89 SER A N 1
ATOM 701 C CA . SER A 1 89 ? 5.311 7.381 -16.864 1.00 69.00 89 SER A CA 1
ATOM 702 C C . SER A 1 89 ? 4.522 6.500 -15.887 1.00 69.00 89 SER A C 1
ATOM 704 O O . SER A 1 89 ? 3.896 7.003 -14.952 1.00 69.00 89 SER A O 1
ATOM 706 N N . SER A 1 90 ? 4.615 5.181 -16.054 1.00 66.12 90 SER A N 1
ATOM 707 C CA . SER A 1 90 ? 4.068 4.162 -15.159 1.00 66.12 90 SER A CA 1
ATOM 708 C C . SER A 1 90 ? 4.629 4.266 -13.732 1.00 66.12 90 SER A C 1
ATOM 710 O O . SER A 1 90 ? 3.879 4.122 -12.764 1.00 66.12 90 SER A O 1
ATOM 712 N N . ILE A 1 91 ? 5.916 4.590 -13.574 1.00 72.38 91 ILE A N 1
ATOM 713 C CA . ILE A 1 91 ? 6.567 4.716 -12.263 1.00 72.38 91 ILE A CA 1
ATOM 714 C C . ILE A 1 91 ? 6.122 6.001 -11.556 1.00 72.38 91 ILE A C 1
ATOM 716 O O . ILE A 1 91 ? 5.866 5.986 -10.352 1.00 72.38 91 ILE A O 1
ATOM 720 N N . TYR A 1 92 ? 5.931 7.098 -12.295 1.00 74.38 92 TYR A N 1
ATOM 721 C CA . TYR A 1 92 ? 5.329 8.314 -11.736 1.00 74.38 92 TYR A CA 1
ATOM 722 C C . TYR A 1 92 ? 3.892 8.080 -11.264 1.00 74.38 92 TYR A C 1
ATOM 724 O O . TYR A 1 92 ? 3.532 8.496 -10.161 1.00 74.38 92 TYR A O 1
ATOM 732 N N . ALA A 1 93 ? 3.082 7.383 -12.067 1.00 70.81 93 ALA A N 1
ATOM 733 C CA . ALA A 1 93 ? 1.712 7.036 -11.699 1.00 70.81 93 ALA A CA 1
ATOM 734 C C . ALA A 1 93 ? 1.675 6.191 -10.416 1.00 70.81 93 ALA A C 1
ATOM 736 O O . ALA A 1 93 ? 0.897 6.470 -9.507 1.00 70.81 93 ALA A O 1
ATOM 737 N N . PHE A 1 94 ? 2.573 5.217 -10.295 1.00 72.75 94 PHE A N 1
ATOM 738 C CA . PHE A 1 94 ? 2.725 4.408 -9.091 1.00 72.75 94 PHE A CA 1
ATOM 739 C C . PHE A 1 94 ? 3.084 5.226 -7.848 1.00 72.75 94 PHE A C 1
ATOM 741 O O . PHE A 1 94 ? 2.462 5.047 -6.799 1.00 72.75 94 PHE A O 1
ATOM 748 N N . ILE A 1 95 ? 4.045 6.145 -7.949 1.00 73.25 95 ILE A N 1
ATOM 749 C CA . ILE A 1 95 ? 4.434 7.009 -6.829 1.00 73.25 95 ILE A CA 1
ATOM 750 C C . ILE A 1 95 ? 3.253 7.883 -6.397 1.00 73.25 95 ILE A C 1
ATOM 752 O O . ILE A 1 95 ? 2.946 7.956 -5.208 1.00 73.25 95 ILE A O 1
ATOM 756 N N . LEU A 1 96 ? 2.541 8.489 -7.350 1.00 78.06 96 LEU A N 1
ATOM 757 C CA . LEU A 1 96 ? 1.366 9.318 -7.071 1.00 78.06 96 LEU A CA 1
ATOM 758 C C . LEU A 1 96 ? 0.240 8.527 -6.395 1.00 78.06 96 LEU A C 1
ATOM 760 O O . LEU A 1 96 ? -0.281 8.969 -5.369 1.00 78.06 96 LEU A O 1
ATOM 764 N N . ILE A 1 97 ? -0.098 7.350 -6.928 1.00 76.38 97 ILE A N 1
ATOM 765 C CA . ILE A 1 97 ? -1.144 6.472 -6.379 1.00 76.38 97 ILE A CA 1
ATOM 766 C C . ILE A 1 97 ? -0.759 5.957 -4.989 1.00 76.38 97 ILE A C 1
ATOM 768 O O . ILE A 1 97 ? -1.634 5.748 -4.158 1.00 76.38 97 ILE A O 1
ATOM 772 N N . SER A 1 98 ? 0.534 5.795 -4.702 1.00 73.56 98 SER A N 1
ATOM 773 C CA . SER A 1 98 ? 1.008 5.346 -3.388 1.00 73.56 98 SER A CA 1
ATOM 774 C C . SER A 1 98 ? 1.016 6.467 -2.344 1.00 73.56 98 SER A C 1
ATOM 776 O O . SER A 1 98 ? 0.641 6.254 -1.191 1.00 73.56 98 SER A O 1
ATOM 778 N N . ILE A 1 99 ? 1.440 7.675 -2.732 1.00 76.88 99 ILE A N 1
ATOM 779 C CA . ILE A 1 99 ? 1.662 8.797 -1.809 1.00 76.88 99 ILE A CA 1
ATOM 780 C C . ILE A 1 99 ? 0.373 9.574 -1.524 1.00 76.88 99 ILE A C 1
ATOM 782 O O . ILE A 1 99 ? 0.133 9.941 -0.374 1.00 76.88 99 ILE A O 1
ATOM 786 N N . ALA A 1 100 ? -0.480 9.823 -2.521 1.00 78.44 100 ALA A N 1
ATOM 787 C CA . ALA A 1 100 ? -1.691 10.628 -2.326 1.00 78.44 100 ALA A CA 1
ATOM 788 C C . ALA A 1 100 ? -2.641 10.070 -1.235 1.00 78.44 100 ALA A C 1
ATOM 790 O O . ALA A 1 100 ? -3.074 10.840 -0.371 1.00 78.44 100 ALA A O 1
ATOM 791 N N . PRO A 1 101 ? -2.915 8.751 -1.173 1.00 74.56 101 PRO A N 1
ATOM 792 C CA . PRO A 1 101 ? -3.702 8.160 -0.093 1.00 74.56 101 PRO A CA 1
ATOM 793 C C . PRO A 1 101 ? -2.985 8.242 1.254 1.00 74.56 101 PRO A C 1
ATOM 795 O O . PRO A 1 101 ? -3.634 8.454 2.273 1.00 74.56 101 PRO A O 1
ATOM 798 N N . ALA A 1 102 ? -1.656 8.109 1.274 1.00 75.75 102 ALA A N 1
ATOM 799 C CA . ALA A 1 102 ? -0.869 8.220 2.496 1.00 75.75 102 ALA A CA 1
ATOM 800 C C . ALA A 1 102 ? -0.957 9.636 3.090 1.00 75.75 102 ALA A C 1
ATOM 802 O O . ALA A 1 102 ? -1.171 9.776 4.292 1.00 75.75 102 ALA A O 1
ATOM 803 N N . ILE A 1 103 ? -0.888 10.676 2.250 1.00 77.62 103 ILE A N 1
ATOM 804 C CA . ILE A 1 103 ? -1.080 12.077 2.655 1.00 77.62 103 ILE A CA 1
ATOM 805 C C . ILE A 1 103 ? -2.495 12.294 3.197 1.00 77.62 103 ILE A C 1
ATOM 807 O O . ILE A 1 103 ? -2.659 12.901 4.259 1.00 77.62 103 ILE A O 1
ATOM 811 N N . TYR A 1 104 ? -3.518 11.777 2.507 1.00 78.38 104 TYR A N 1
ATOM 812 C CA . TYR A 1 104 ? -4.897 11.861 2.988 1.00 78.38 104 TYR A CA 1
ATOM 813 C C . TYR A 1 104 ? -5.049 11.189 4.356 1.00 78.38 104 TYR A C 1
ATOM 815 O O . TYR A 1 104 ? -5.552 11.809 5.284 1.00 78.38 104 TYR A O 1
ATOM 823 N N . VAL A 1 105 ? -4.571 9.952 4.522 1.00 74.62 105 VAL A N 1
ATOM 824 C CA . VAL A 1 105 ? -4.676 9.215 5.793 1.00 74.62 105 VAL A CA 1
ATOM 825 C C . VAL A 1 105 ? -3.897 9.916 6.908 1.00 74.62 105 VAL A C 1
ATOM 827 O O . VAL A 1 105 ? -4.415 10.015 8.016 1.00 74.62 105 VAL A O 1
ATOM 830 N N . TYR A 1 106 ? -2.708 10.455 6.615 1.00 73.00 106 TYR A N 1
ATOM 831 C CA . TYR A 1 106 ? -1.871 11.195 7.569 1.00 73.00 106 TYR A CA 1
ATOM 832 C C . TYR A 1 106 ? -2.523 12.488 8.074 1.00 73.00 106 TYR A C 1
ATOM 834 O O . TYR A 1 106 ? -2.363 12.854 9.235 1.00 73.00 106 TYR A O 1
ATOM 842 N N . THR A 1 107 ? -3.276 13.170 7.211 1.00 71.62 107 THR A N 1
ATOM 843 C CA . THR A 1 107 ? -3.971 14.427 7.537 1.00 71.62 107 THR A CA 1
ATOM 844 C C . THR A 1 107 ? -5.423 14.221 7.982 1.00 71.62 107 THR A C 1
ATOM 846 O O . THR A 1 107 ? -6.094 15.174 8.377 1.00 71.62 107 THR A O 1
ATOM 849 N N . SER A 1 108 ? -5.920 12.982 7.945 1.00 68.38 108 SER A N 1
ATOM 850 C CA . SER A 1 108 ? -7.313 12.628 8.214 1.00 68.38 108 SER A CA 1
ATOM 851 C C . SER A 1 108 ? -7.527 12.164 9.663 1.00 68.38 108 SER A C 1
ATOM 853 O O . SER A 1 108 ? -6.638 11.548 10.253 1.00 68.38 108 SER A O 1
ATOM 855 N N . PRO A 1 109 ? -8.746 12.322 10.224 1.00 67.88 109 PRO A N 1
ATOM 856 C CA . PRO A 1 109 ? -9.144 11.737 11.514 1.00 67.88 109 PRO A CA 1
ATOM 857 C C . PRO A 1 109 ? -9.082 10.195 11.583 1.00 67.88 109 PRO A C 1
ATOM 859 O O . PRO A 1 109 ? -9.467 9.596 12.588 1.00 67.88 109 PRO A O 1
ATOM 862 N N . VAL A 1 110 ? -8.661 9.532 10.500 1.00 68.94 110 VAL A N 1
ATOM 863 C CA . VAL A 1 110 ? -8.395 8.088 10.431 1.00 68.94 110 VAL A CA 1
ATOM 864 C C . VAL A 1 110 ? -7.146 7.702 11.238 1.00 68.94 110 VAL A C 1
ATOM 866 O O . VAL A 1 110 ? -7.112 6.605 11.805 1.00 68.94 110 VAL A O 1
ATOM 869 N N . LEU A 1 111 ? -6.158 8.596 11.351 1.00 66.00 111 LEU A N 1
ATOM 870 C CA . LEU A 1 111 ? -4.999 8.462 12.236 1.00 66.00 111 LEU A CA 1
ATOM 871 C C . LEU A 1 111 ? -5.182 9.355 13.478 1.00 66.00 111 LEU A C 1
ATOM 873 O O . LEU A 1 111 ? -5.208 10.579 13.390 1.00 66.00 111 LEU A O 1
ATOM 877 N N . GLU A 1 112 ? -5.284 8.752 14.663 1.00 59.03 112 GLU A N 1
ATOM 878 C CA . GLU A 1 112 ? -5.083 9.479 15.931 1.00 59.03 112 GLU A CA 1
ATOM 879 C C . GLU A 1 112 ? -3.573 9.657 16.188 1.00 59.03 112 GLU A C 1
ATOM 881 O O . GLU A 1 112 ? -2.847 8.692 15.930 1.00 59.03 112 GLU A O 1
ATOM 886 N N . PRO A 1 113 ? -3.066 10.797 16.727 1.00 50.41 113 PRO A N 1
ATOM 887 C CA . PRO A 1 113 ? -3.755 11.954 17.315 1.00 50.41 113 PRO A CA 1
ATOM 888 C C . PRO A 1 113 ? -3.378 13.315 16.669 1.00 50.41 113 PRO A C 1
ATOM 890 O O . PRO A 1 113 ? -3.229 14.308 17.375 1.00 50.41 113 PRO A O 1
ATOM 893 N N . LEU A 1 114 ? -3.200 13.406 15.344 1.00 50.69 114 LEU A N 1
ATOM 894 C CA . LEU A 1 114 ? -2.966 14.719 14.700 1.00 50.69 114 LEU A CA 1
ATOM 895 C C . LEU A 1 114 ? -4.253 15.554 14.566 1.00 50.69 114 LEU A C 1
ATOM 897 O O . LEU A 1 114 ? -4.201 16.777 14.467 1.00 50.69 114 LEU A O 1
ATOM 901 N N . SER A 1 115 ? -5.414 14.900 14.611 1.00 52.00 115 SER A N 1
ATOM 902 C CA . SER A 1 115 ? -6.733 15.526 14.578 1.00 52.00 115 SER A CA 1
ATOM 903 C C . SER A 1 115 ? -7.345 15.549 15.983 1.00 52.00 115 SER A C 1
ATOM 905 O O . SER A 1 115 ? -7.520 14.502 16.601 1.00 52.00 115 SER A O 1
ATOM 907 N N . PHE A 1 116 ? -7.765 16.725 16.465 1.00 55.88 116 PHE A N 1
ATOM 908 C CA . PHE A 1 116 ? -8.540 16.892 17.712 1.00 55.88 116 PHE A CA 1
ATOM 909 C C . PHE A 1 116 ? -9.929 16.214 17.676 1.00 55.88 116 PHE A C 1
ATOM 911 O O . PHE A 1 116 ? -10.688 16.282 18.641 1.00 55.88 116 PHE A O 1
ATOM 918 N N . LYS A 1 117 ? -10.284 15.574 16.555 1.00 58.94 117 LYS A N 1
ATOM 919 C CA . LYS A 1 117 ? -11.469 14.730 16.373 1.00 58.94 117 LYS A CA 1
ATOM 920 C C . LYS A 1 117 ? -11.026 13.326 15.965 1.00 58.94 117 LYS A C 1
ATOM 922 O O . LYS A 1 117 ? -10.244 13.184 15.031 1.00 58.94 117 LYS A O 1
ATOM 927 N N . SER A 1 118 ? -11.563 12.299 16.611 1.00 69.19 118 SER A N 1
ATOM 928 C CA . SER A 1 118 ? -11.329 10.900 16.245 1.00 69.19 118 SER A CA 1
ATOM 929 C C . SER A 1 118 ? -12.637 10.256 15.811 1.00 69.19 118 SER A C 1
ATOM 931 O O . SER A 1 118 ? -13.665 10.408 16.476 1.00 69.19 118 SER A O 1
ATOM 933 N N . TYR A 1 119 ? -12.623 9.568 14.670 1.00 79.00 119 TYR A N 1
ATOM 934 C CA . TYR A 1 119 ? -13.758 8.744 14.268 1.00 79.00 119 TYR A CA 1
ATOM 935 C C . TYR A 1 119 ? -13.836 7.477 15.118 1.00 79.00 119 TYR A C 1
ATOM 937 O O . TYR A 1 119 ? -12.831 6.980 15.625 1.00 79.00 119 TYR A O 1
ATOM 945 N N . SER A 1 120 ? -15.036 6.896 15.208 1.00 84.44 120 SER A N 1
ATOM 946 C CA . SER A 1 120 ? -15.182 5.593 15.848 1.00 84.44 120 SER A CA 1
ATOM 947 C C . SER A 1 120 ? -14.313 4.536 15.139 1.00 84.44 120 SER A C 1
ATOM 949 O O . SER A 1 120 ? -14.094 4.624 13.923 1.00 84.44 120 SER A O 1
ATOM 951 N N . PRO A 1 121 ? -13.835 3.507 15.855 1.00 82.94 121 PRO A N 1
ATOM 952 C CA . PRO A 1 121 ? -12.888 2.530 15.304 1.00 82.94 121 PRO A CA 1
ATOM 953 C C . PRO A 1 121 ? -13.437 1.807 14.070 1.00 82.94 121 PRO A C 1
ATOM 955 O O . PRO A 1 121 ? -12.738 1.650 13.071 1.00 82.94 121 PRO A O 1
ATOM 958 N N . SER A 1 122 ? -14.728 1.466 14.095 1.00 84.81 122 SER A N 1
ATOM 959 C CA . SER A 1 122 ? -15.442 0.889 12.953 1.00 84.81 122 SER A CA 1
ATOM 960 C C . SER A 1 122 ? -15.411 1.804 11.723 1.00 84.81 122 SER A C 1
ATOM 962 O O . SER A 1 122 ? -15.123 1.345 10.619 1.00 84.81 122 SER A O 1
ATOM 964 N N . THR A 1 123 ? -15.650 3.107 11.894 1.00 86.19 123 THR A N 1
ATOM 965 C CA . THR A 1 123 ? -15.600 4.078 10.790 1.00 86.19 123 THR A CA 1
ATOM 966 C C . THR A 1 123 ? -14.184 4.222 10.238 1.00 86.19 123 THR A C 1
ATOM 968 O O . THR A 1 123 ? -14.006 4.262 9.024 1.00 86.19 123 THR A O 1
ATOM 971 N N . ARG A 1 124 ? -13.162 4.224 11.102 1.00 84.44 124 ARG A N 1
ATOM 972 C CA . ARG A 1 124 ? -11.752 4.271 10.679 1.00 84.44 124 ARG A CA 1
ATOM 973 C C . ARG A 1 124 ? -11.376 3.052 9.837 1.00 84.44 124 ARG A C 1
ATOM 975 O O . ARG A 1 124 ? -10.755 3.212 8.791 1.00 84.44 124 ARG A O 1
ATOM 982 N N . ILE A 1 125 ? -11.806 1.857 10.248 1.00 85.44 125 ILE A N 1
ATOM 983 C CA . ILE A 1 125 ? -11.593 0.613 9.492 1.00 85.44 125 ILE A CA 1
ATOM 984 C C . ILE A 1 125 ? -12.313 0.653 8.147 1.00 85.44 125 ILE A C 1
ATOM 986 O O . ILE A 1 125 ? -11.719 0.271 7.144 1.00 85.44 125 ILE A O 1
ATOM 990 N N . LYS A 1 126 ? -13.559 1.146 8.106 1.00 88.56 126 LYS A N 1
ATOM 991 C CA . LYS A 1 126 ? -14.304 1.318 6.850 1.00 88.56 126 LYS A CA 1
ATOM 992 C C . LYS A 1 126 ? -13.556 2.223 5.881 1.00 88.56 126 LYS A C 1
ATOM 994 O O . LYS A 1 126 ? -13.359 1.843 4.736 1.00 88.56 126 LYS A O 1
ATOM 999 N N . ILE A 1 127 ? -13.098 3.385 6.347 1.00 86.38 127 ILE A N 1
ATOM 1000 C CA . ILE A 1 127 ? -12.354 4.328 5.506 1.00 86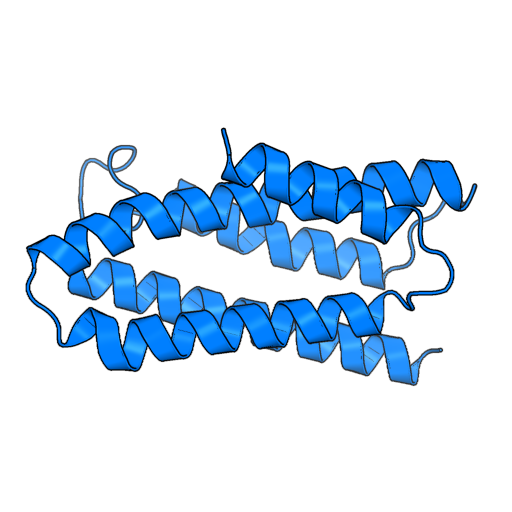.38 127 ILE A CA 1
ATOM 1001 C C . ILE A 1 127 ? -11.039 3.703 5.026 1.00 86.38 127 ILE A C 1
ATOM 1003 O O . ILE A 1 127 ? -10.743 3.764 3.837 1.00 86.38 127 ILE A O 1
ATOM 1007 N N . LEU A 1 128 ? -10.276 3.066 5.920 1.00 85.69 128 LEU A N 1
ATOM 1008 C CA . LEU A 1 128 ? -9.012 2.418 5.567 1.00 85.69 128 LEU A CA 1
ATOM 1009 C C . LEU A 1 128 ? -9.212 1.286 4.549 1.00 85.69 128 LEU A C 1
ATOM 1011 O O . LEU A 1 128 ? -8.478 1.217 3.569 1.00 85.69 128 LEU A O 1
ATOM 1015 N N . GLY A 1 129 ? -10.215 0.431 4.755 1.00 87.94 129 GLY A N 1
ATOM 1016 C CA . GLY A 1 129 ? -10.563 -0.642 3.826 1.00 87.94 129 GLY A CA 1
ATOM 1017 C C . GLY A 1 129 ? -10.985 -0.105 2.459 1.00 87.94 129 GLY A C 1
ATOM 1018 O O . GLY A 1 129 ? -10.482 -0.562 1.440 1.00 87.94 129 GLY A O 1
ATOM 1019 N N . THR A 1 130 ? -11.838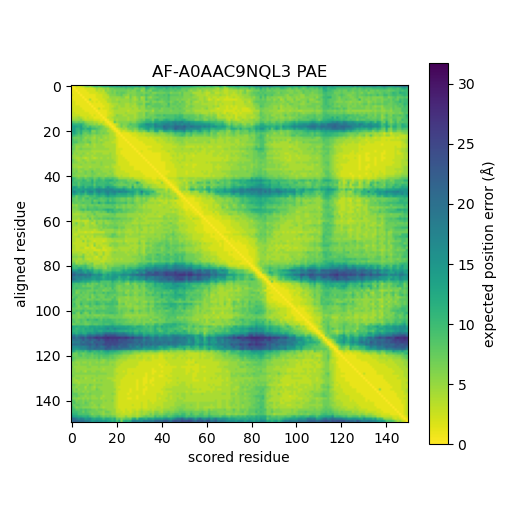 0.920 2.416 1.00 89.00 130 THR A N 1
ATOM 1020 C CA . THR A 1 130 ? -12.235 1.554 1.150 1.00 89.00 130 THR A CA 1
ATOM 1021 C C . THR A 1 130 ? -11.044 2.177 0.424 1.00 89.00 130 THR A C 1
ATOM 1023 O O . THR A 1 130 ? -10.917 2.016 -0.786 1.00 89.00 130 THR A O 1
ATOM 1026 N N . LEU A 1 131 ? -10.151 2.866 1.139 1.00 87.62 131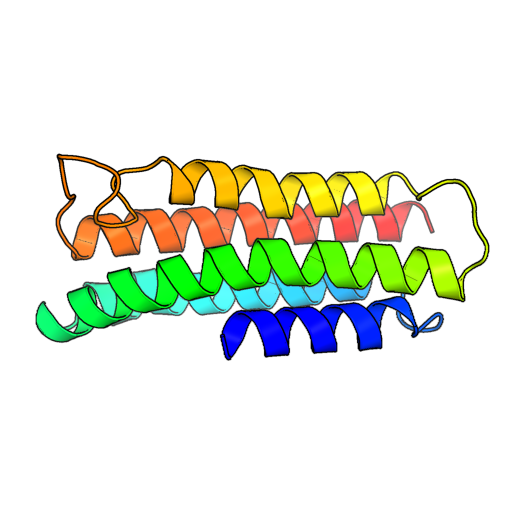 LEU A N 1
ATOM 1027 C CA . LEU A 1 131 ? -8.945 3.436 0.536 1.00 87.62 131 LEU A CA 1
ATOM 1028 C C . LEU A 1 131 ? -8.036 2.349 -0.033 1.00 87.62 131 LEU A C 1
ATOM 1030 O O . LEU A 1 131 ? -7.554 2.500 -1.148 1.00 87.62 131 LEU A O 1
ATOM 1034 N N . LEU A 1 132 ? -7.840 1.250 0.695 1.00 87.62 132 LEU A N 1
ATOM 1035 C CA . LEU A 1 132 ? -7.064 0.113 0.210 1.00 87.62 132 LEU A CA 1
ATOM 1036 C C . LEU A 1 132 ? -7.644 -0.464 -1.089 1.00 87.62 132 LEU A C 1
ATOM 1038 O O . LEU A 1 132 ? -6.870 -0.676 -2.013 1.00 87.62 132 LEU A O 1
ATOM 1042 N N . LEU A 1 133 ? -8.971 -0.619 -1.203 1.00 89.50 133 LEU A N 1
ATOM 1043 C CA . LEU A 1 133 ? -9.613 -1.050 -2.459 1.00 89.50 133 LEU A CA 1
ATOM 1044 C C . LEU A 1 133 ? -9.374 -0.064 -3.603 1.00 89.50 133 LEU A C 1
ATOM 1046 O O . LEU A 1 133 ? -9.048 -0.461 -4.715 1.00 89.50 133 LEU A O 1
ATOM 1050 N N . LEU A 1 134 ? -9.540 1.236 -3.350 1.00 89.00 134 LEU A N 1
ATOM 1051 C CA . LEU A 1 134 ? -9.363 2.253 -4.390 1.00 89.00 134 LEU A CA 1
ATOM 1052 C C . LEU A 1 134 ? -7.919 2.300 -4.893 1.00 89.00 134 LEU A C 1
ATOM 1054 O O . LEU A 1 134 ? -7.683 2.408 -6.095 1.00 89.00 134 LEU A O 1
ATOM 1058 N N . VAL A 1 135 ? -6.954 2.205 -3.980 1.00 85.62 135 VAL A N 1
ATOM 1059 C CA . VAL A 1 135 ? -5.527 2.175 -4.316 1.00 85.62 135 VAL A CA 1
ATOM 1060 C C . VAL A 1 135 ? -5.163 0.869 -5.009 1.00 85.62 135 VAL A C 1
ATOM 1062 O O . VAL A 1 135 ? -4.430 0.891 -5.996 1.00 85.62 135 VAL A O 1
ATOM 1065 N N . GLY A 1 136 ? -5.702 -0.253 -4.529 1.00 87.31 136 GLY A N 1
ATOM 1066 C CA . GLY A 1 136 ? -5.467 -1.566 -5.109 1.00 87.31 136 GLY A CA 1
ATOM 1067 C C . GLY A 1 136 ? -5.947 -1.641 -6.556 1.00 87.31 136 GLY A C 1
ATOM 1068 O O . GLY A 1 136 ? -5.172 -1.955 -7.464 1.00 87.31 136 GLY A O 1
ATOM 1069 N N . PHE A 1 137 ? -7.181 -1.198 -6.784 1.00 89.12 137 PHE A N 1
ATOM 1070 C CA . PHE A 1 137 ? -7.767 -1.040 -8.109 1.00 89.12 137 PHE A CA 1
ATOM 1071 C C . PHE A 1 137 ? -6.965 -0.086 -9.007 1.00 89.12 137 PHE A C 1
ATOM 1073 O O . PHE A 1 137 ? -6.694 -0.402 -10.166 1.00 89.12 137 PHE A O 1
ATOM 1080 N N . ALA A 1 138 ? -6.527 1.066 -8.488 1.00 86.69 138 ALA A N 1
ATOM 1081 C CA . ALA A 1 138 ? -5.724 2.014 -9.258 1.00 86.69 138 ALA A CA 1
ATOM 1082 C C . ALA A 1 138 ? -4.378 1.411 -9.701 1.00 86.69 138 ALA A C 1
ATOM 1084 O O . ALA A 1 138 ? -3.980 1.592 -10.853 1.00 86.69 138 ALA A O 1
ATOM 1085 N N . PHE A 1 139 ? -3.699 0.645 -8.837 1.00 84.62 139 PHE A N 1
ATOM 1086 C CA . PHE A 1 139 ? -2.489 -0.083 -9.232 1.00 84.62 139 PHE A CA 1
ATOM 1087 C C . PHE A 1 139 ? -2.759 -1.119 -10.319 1.00 84.62 139 PHE A C 1
ATOM 1089 O O . PHE A 1 139 ? -1.966 -1.220 -11.253 1.00 84.62 139 PHE A O 1
ATOM 1096 N N . GLN A 1 140 ? -3.868 -1.855 -10.238 1.00 88.62 140 GLN A N 1
ATOM 1097 C CA . GLN A 1 140 ? -4.247 -2.827 -11.268 1.00 88.62 140 GLN A CA 1
ATOM 1098 C C . GLN A 1 140 ? -4.560 -2.150 -12.609 1.00 88.62 140 GLN A C 1
ATOM 1100 O O . GLN A 1 140 ? -4.151 -2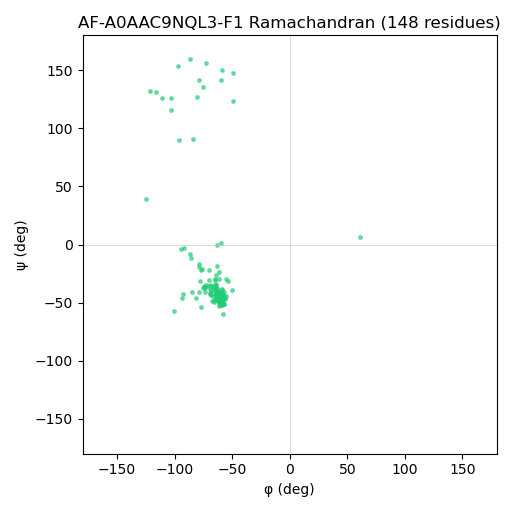.660 -13.650 1.00 88.62 140 GLN A O 1
ATOM 1105 N N . ILE A 1 141 ? -5.202 -0.974 -12.612 1.00 87.31 141 ILE A N 1
ATOM 1106 C CA . ILE A 1 141 ? -5.404 -0.186 -13.840 1.00 87.31 141 ILE A CA 1
ATOM 1107 C C . ILE A 1 141 ? -4.061 0.225 -14.441 1.00 87.31 141 ILE A C 1
ATOM 1109 O O . ILE A 1 141 ? -3.831 0.004 -15.628 1.00 87.31 141 ILE A O 1
ATOM 1113 N N . VAL A 1 142 ? -3.162 0.815 -13.644 1.00 82.50 142 VAL A N 1
ATOM 1114 C CA . VAL A 1 142 ? -1.848 1.243 -14.152 1.00 82.50 142 VAL A CA 1
ATOM 1115 C C . VAL A 1 142 ? -1.047 0.045 -14.651 1.00 82.50 142 VAL A C 1
ATOM 1117 O O . VAL A 1 142 ? -0.395 0.150 -15.689 1.00 82.50 142 VAL A O 1
ATOM 1120 N N . ALA A 1 143 ? -1.133 -1.097 -13.967 1.00 84.19 143 ALA A N 1
ATOM 1121 C CA . ALA A 1 143 ? -0.541 -2.345 -14.422 1.00 84.19 143 ALA A CA 1
ATOM 1122 C C . ALA A 1 143 ? -1.084 -2.759 -15.795 1.00 84.19 143 ALA A C 1
ATOM 1124 O O . ALA A 1 143 ? -0.300 -2.977 -16.712 1.00 84.19 143 ALA A O 1
ATOM 1125 N N . ALA A 1 144 ? -2.407 -2.813 -15.954 1.00 85.88 144 ALA A N 1
ATOM 1126 C CA . ALA A 1 144 ? -3.047 -3.215 -17.202 1.00 85.88 144 ALA A CA 1
ATOM 1127 C C . ALA A 1 144 ? -2.694 -2.273 -18.364 1.00 85.88 144 ALA A C 1
ATOM 1129 O O . ALA A 1 144 ? -2.336 -2.733 -19.443 1.00 85.88 144 ALA A O 1
ATOM 1130 N N . VAL A 1 145 ? -2.724 -0.955 -18.139 1.00 83.81 145 VAL A N 1
ATOM 1131 C CA . VAL A 1 145 ? -2.332 0.038 -19.155 1.00 83.81 145 VAL A CA 1
ATOM 1132 C C . VAL A 1 145 ? -0.854 -0.102 -19.526 1.00 83.81 145 VAL A C 1
ATOM 1134 O O . VAL A 1 145 ? -0.505 -0.001 -20.699 1.00 83.81 145 VAL A O 1
ATOM 1137 N N . SER A 1 146 ? 0.010 -0.353 -18.542 1.00 77.94 146 SER A N 1
ATOM 1138 C CA . SER A 1 146 ? 1.446 -0.535 -18.775 1.00 77.94 146 SER A CA 1
ATOM 1139 C C . SER A 1 146 ? 1.756 -1.835 -19.526 1.00 77.94 146 SER A C 1
ATOM 1141 O O . SER A 1 146 ? 2.678 -1.840 -20.331 1.00 77.94 146 SER A O 1
ATOM 1143 N N . ASP A 1 147 ? 0.995 -2.910 -19.291 1.00 81.75 147 ASP A N 1
ATOM 1144 C CA . ASP A 1 147 ? 1.121 -4.185 -20.017 1.00 81.75 147 ASP A CA 1
ATOM 1145 C C . ASP A 1 147 ? 0.673 -4.044 -21.480 1.00 81.75 147 ASP A C 1
ATOM 1147 O O . ASP A 1 147 ? 1.344 -4.536 -22.377 1.00 81.75 147 ASP A O 1
ATOM 1151 N N . LEU A 1 148 ? -0.406 -3.292 -21.742 1.00 78.69 148 LEU A N 1
ATOM 1152 C CA . LEU A 1 148 ? -0.871 -3.000 -23.108 1.00 78.69 148 LEU A CA 1
ATOM 1153 C C . LEU A 1 148 ? 0.126 -2.167 -23.931 1.00 78.69 148 LEU A C 1
ATOM 1155 O O . LEU A 1 148 ? 0.091 -2.214 -25.159 1.00 78.69 148 LEU A O 1
ATOM 1159 N N . GLY A 1 149 ? 0.965 -1.369 -23.267 1.00 66.62 149 GLY A N 1
ATOM 1160 C CA . GLY A 1 149 ? 1.971 -0.519 -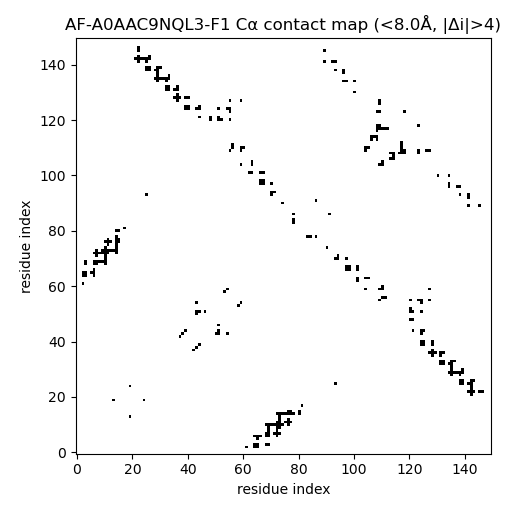23.907 1.00 66.62 149 GLY A CA 1
ATOM 1161 C C . GLY A 1 149 ? 3.356 -1.158 -24.066 1.00 66.62 149 GLY A C 1
ATOM 1162 O O . GLY A 1 149 ? 4.237 -0.495 -24.616 1.00 66.62 149 GLY A O 1
ATOM 1163 N N . SER A 1 150 ? 3.566 -2.385 -23.569 1.00 61.12 150 SER A N 1
ATOM 1164 C CA . SER A 1 150 ? 4.863 -3.092 -23.533 1.00 61.12 150 SER A CA 1
ATOM 1165 C C . SER A 1 150 ? 4.907 -4.317 -24.434 1.00 61.12 150 SER A C 1
ATOM 1167 O O . SER A 1 150 ? 5.984 -4.570 -25.015 1.00 61.12 150 SER A O 1
#

Mean predicted aligned error: 7.07 Å